Protein AF-A0A2A5CVN2-F1 (afdb_monomer)

pLDDT: mean 80.83, std 16.2, range [27.02, 97.0]

Structure (mmCIF, N/CA/C/O backbone):
data_AF-A0A2A5CVN2-F1
#
_entry.id   AF-A0A2A5CVN2-F1
#
loop_
_atom_site.group_PDB
_atom_site.id
_atom_site.type_symbol
_atom_site.label_atom_id
_atom_site.label_alt_id
_atom_site.label_comp_id
_atom_site.label_asym_id
_atom_site.label_entity_id
_atom_site.label_seq_id
_atom_site.pdbx_PDB_ins_code
_atom_site.Cartn_x
_atom_site.Cartn_y
_atom_site.Cartn_z
_atom_site.occupancy
_atom_site.B_iso_or_equiv
_atom_site.auth_seq_id
_atom_site.auth_comp_id
_atom_site.auth_asym_id
_atom_site.auth_atom_id
_atom_site.pdbx_PDB_model_num
ATOM 1 N N . MET A 1 1 ? -17.073 -11.519 32.762 1.00 32.12 1 MET A N 1
ATOM 2 C CA . MET A 1 1 ? -15.907 -10.988 32.024 1.00 32.12 1 MET A CA 1
ATOM 3 C C . MET A 1 1 ? -16.164 -11.203 30.535 1.00 32.12 1 MET A C 1
ATOM 5 O O . MET A 1 1 ? -15.910 -12.279 30.020 1.00 32.12 1 MET A O 1
ATOM 9 N N . LEU A 1 2 ? -16.815 -10.238 29.877 1.00 27.02 2 LEU A N 1
ATOM 10 C CA . LEU A 1 2 ? -17.166 -10.318 28.454 1.00 27.02 2 LEU A CA 1
ATOM 11 C C .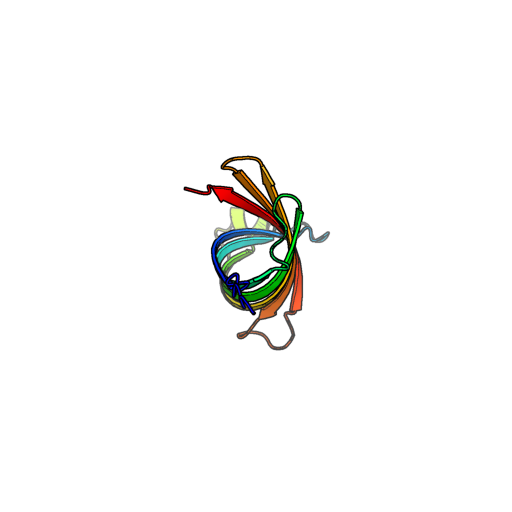 LEU A 1 2 ? -15.942 -9.909 27.626 1.00 27.02 2 LEU A C 1
ATOM 13 O O . LEU A 1 2 ? -15.719 -8.726 27.377 1.00 27.02 2 LEU A O 1
ATOM 17 N N . LEU A 1 3 ? -15.135 -10.891 27.223 1.00 36.75 3 LEU A N 1
ATOM 18 C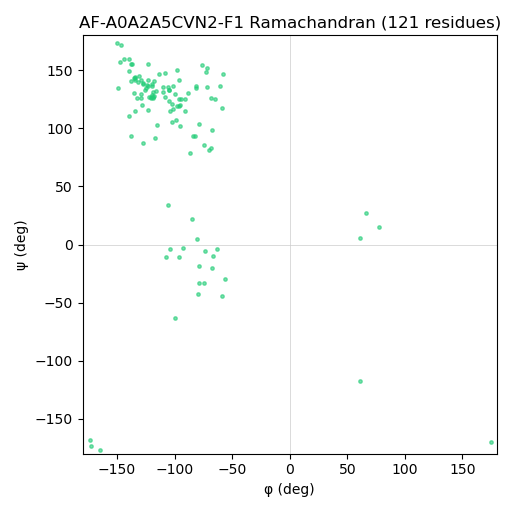 CA . LEU A 1 3 ? -14.139 -10.732 26.163 1.00 36.75 3 LEU A CA 1
ATOM 19 C C . LEU A 1 3 ? -14.888 -10.597 24.833 1.00 36.75 3 LEU A C 1
ATOM 21 O O . LEU A 1 3 ? -15.088 -11.557 24.096 1.00 36.75 3 LEU A O 1
ATOM 25 N N . ASN A 1 4 ? -15.360 -9.386 24.558 1.00 36.25 4 ASN A N 1
ATOM 26 C CA . ASN A 1 4 ? -15.923 -9.020 23.269 1.00 36.25 4 ASN A CA 1
ATOM 27 C C . ASN A 1 4 ? -14.745 -8.876 22.294 1.00 36.25 4 ASN A C 1
ATOM 29 O O . ASN A 1 4 ? -14.168 -7.796 22.153 1.00 36.25 4 ASN A O 1
ATOM 33 N N . ALA A 1 5 ? -14.315 -9.984 21.689 1.00 43.53 5 ALA A N 1
ATOM 34 C CA . ALA A 1 5 ? -13.256 -9.985 20.689 1.00 43.53 5 ALA A CA 1
ATOM 35 C C . ALA A 1 5 ? -13.770 -9.289 19.418 1.00 43.53 5 ALA A C 1
ATOM 37 O O . ALA A 1 5 ? -14.243 -9.931 18.481 1.00 43.53 5 ALA A O 1
ATOM 38 N N . LYS A 1 6 ? -13.716 -7.951 19.381 1.00 58.81 6 LYS A N 1
ATOM 39 C CA . LYS A 1 6 ? -13.841 -7.217 18.120 1.00 58.81 6 LYS A CA 1
ATOM 40 C C . LYS A 1 6 ? -12.713 -7.704 17.219 1.00 58.81 6 LYS A C 1
ATOM 42 O O . LYS A 1 6 ? -11.539 -7.581 17.564 1.00 58.81 6 LYS A O 1
ATOM 47 N N . ARG A 1 7 ? -13.077 -8.320 16.096 1.00 73.44 7 ARG A N 1
ATOM 48 C CA . ARG A 1 7 ? -12.123 -8.846 15.122 1.00 73.44 7 ARG A CA 1
ATOM 49 C C . ARG A 1 7 ? -11.408 -7.648 14.498 1.00 73.44 7 ARG A C 1
ATOM 51 O O . ARG A 1 7 ? -11.956 -6.971 13.641 1.00 73.44 7 ARG A O 1
ATOM 58 N N . ASN A 1 8 ? -10.213 -7.353 14.999 1.00 88.94 8 ASN A N 1
ATOM 59 C CA . ASN A 1 8 ? -9.402 -6.207 14.582 1.00 88.94 8 ASN A CA 1
ATOM 60 C C . ASN A 1 8 ? -8.639 -6.456 13.277 1.00 88.94 8 ASN A C 1
ATOM 62 O O . ASN A 1 8 ? -7.840 -5.618 12.885 1.00 88.94 8 ASN A O 1
ATOM 66 N N . PHE A 1 9 ? -8.863 -7.605 12.641 1.00 92.00 9 PHE A N 1
ATOM 67 C CA . PHE A 1 9 ? -8.236 -8.016 11.396 1.00 92.00 9 PHE A CA 1
ATOM 68 C C . PHE A 1 9 ? -9.227 -7.900 10.241 1.00 92.00 9 PHE A C 1
ATOM 70 O O . PHE A 1 9 ? -10.365 -8.367 10.354 1.00 92.00 9 PHE A O 1
ATOM 77 N N . ALA A 1 10 ? -8.767 -7.348 9.127 1.00 90.81 10 ALA A N 1
ATOM 78 C CA . ALA A 1 10 ? -9.521 -7.238 7.891 1.00 90.81 10 ALA A CA 1
ATOM 79 C C . ALA A 1 10 ? -8.625 -7.520 6.678 1.00 90.81 10 ALA A C 1
ATOM 81 O O . ALA A 1 10 ? -7.399 -7.446 6.753 1.00 90.81 10 ALA A O 1
ATOM 82 N N . VAL A 1 11 ? -9.264 -7.857 5.559 1.00 92.94 11 VAL A N 1
ATOM 83 C CA . VAL A 1 11 ? -8.617 -8.082 4.263 1.00 92.94 11 VAL A CA 1
ATOM 84 C C . VAL A 1 11 ? -9.153 -7.051 3.280 1.00 92.94 11 VAL A C 1
ATOM 86 O O . VAL A 1 11 ? -10.348 -6.749 3.302 1.00 92.94 11 VAL A O 1
ATOM 89 N N . ARG A 1 12 ? -8.285 -6.513 2.425 1.00 92.69 12 ARG A N 1
ATOM 90 C CA . ARG A 1 12 ? -8.643 -5.565 1.369 1.00 92.69 12 ARG A CA 1
ATOM 91 C C . ARG A 1 12 ? -8.143 -6.070 0.022 1.00 92.69 12 ARG A C 1
ATOM 93 O O . ARG A 1 12 ? -6.988 -6.469 -0.093 1.00 92.69 12 ARG A O 1
ATOM 100 N N . LEU A 1 13 ? -9.019 -6.016 -0.976 1.00 94.19 13 LEU A N 1
ATOM 101 C CA . LEU A 1 13 ? -8.688 -6.168 -2.389 1.00 94.19 13 LEU A CA 1
ATOM 102 C C . LEU A 1 13 ? -8.833 -4.791 -3.039 1.00 94.19 13 LEU A C 1
ATOM 104 O O . LEU A 1 13 ? -9.880 -4.160 -2.892 1.00 94.19 13 LEU A O 1
ATOM 108 N N . SER A 1 14 ? -7.797 -4.332 -3.731 1.00 92.81 14 SER A N 1
ATOM 109 C CA . SER A 1 14 ? -7.769 -3.011 -4.354 1.00 92.81 14 SER A CA 1
ATOM 110 C C . SER A 1 14 ? -7.291 -3.107 -5.795 1.00 92.81 14 SER A C 1
ATOM 112 O O . SER A 1 14 ? -6.329 -3.814 -6.086 1.00 92.81 14 SER A O 1
ATOM 114 N N . HIS A 1 15 ? -7.916 -2.331 -6.676 1.00 92.81 15 HIS A N 1
ATOM 115 C CA . HIS A 1 15 ? -7.262 -1.883 -7.900 1.00 92.81 15 HIS A CA 1
ATOM 116 C C . HIS A 1 15 ? -6.390 -0.669 -7.553 1.00 92.81 15 HIS A C 1
ATOM 118 O O . HIS A 1 15 ? -6.802 0.180 -6.754 1.00 92.81 15 HIS A O 1
ATOM 124 N N . VAL A 1 16 ? -5.168 -0.618 -8.069 1.00 90.19 16 VAL A N 1
ATOM 125 C CA . VAL A 1 16 ? -4.147 0.351 -7.670 1.00 90.19 16 VAL A CA 1
ATOM 126 C C . VAL A 1 16 ? -3.575 1.010 -8.912 1.00 90.19 16 VAL A C 1
ATOM 128 O O . VAL A 1 16 ? -3.117 0.331 -9.822 1.00 90.19 16 VAL A O 1
ATOM 131 N N . LEU A 1 17 ? -3.555 2.339 -8.882 1.00 87.81 17 LEU A N 1
ATOM 132 C CA . LEU A 1 17 ? -2.893 3.185 -9.864 1.00 87.81 17 LEU A CA 1
ATOM 133 C C . LEU A 1 17 ? -1.820 3.984 -9.123 1.00 87.81 17 LEU A C 1
ATOM 135 O O . LEU A 1 17 ? -2.102 4.538 -8.052 1.00 87.81 17 LEU A O 1
ATOM 139 N N . PHE A 1 18 ? -0.596 4.009 -9.637 1.00 80.31 18 PHE A N 1
ATOM 140 C CA . PHE A 1 18 ? 0.494 4.796 -9.066 1.00 80.31 18 PHE A CA 1
ATOM 141 C C . PHE A 1 18 ? 1.243 5.542 -10.169 1.00 80.31 18 PHE A C 1
ATOM 143 O O . PHE A 1 18 ? 1.444 5.013 -11.258 1.00 80.31 18 PHE A O 1
ATOM 150 N N . PHE A 1 19 ? 1.640 6.773 -9.866 1.00 77.88 19 PHE A N 1
ATOM 151 C CA . PHE A 1 19 ? 2.381 7.652 -10.762 1.00 77.88 19 PHE A CA 1
ATOM 152 C C . PHE A 1 19 ? 3.703 7.983 -10.078 1.00 77.88 19 PHE A C 1
ATOM 154 O O . PHE A 1 19 ? 3.698 8.409 -8.918 1.00 77.88 19 PHE A O 1
ATOM 161 N N . VAL A 1 20 ? 4.817 7.754 -10.765 1.00 69.50 20 VAL A N 1
ATOM 162 C CA . VAL A 1 20 ? 6.136 8.181 -10.291 1.00 69.50 20 VAL A CA 1
ATOM 163 C C . VAL A 1 20 ? 6.469 9.487 -10.995 1.00 69.50 20 VAL A C 1
ATOM 165 O O . VAL A 1 20 ? 6.532 9.540 -12.218 1.00 69.50 20 VAL A O 1
ATOM 168 N N . ASP A 1 21 ? 6.655 10.541 -10.206 1.00 63.59 21 ASP A N 1
ATOM 169 C CA . ASP A 1 21 ? 7.158 11.822 -10.696 1.00 63.59 21 ASP A CA 1
ATOM 170 C C . ASP A 1 21 ? 8.693 11.725 -10.733 1.00 63.59 21 ASP A C 1
ATOM 172 O O . ASP A 1 21 ? 9.361 11.908 -9.710 1.00 63.59 21 ASP A O 1
ATOM 176 N N . ASP A 1 22 ? 9.251 11.341 -11.885 1.00 60.12 22 ASP A N 1
ATOM 177 C CA . ASP A 1 22 ? 10.698 11.349 -12.120 1.00 60.12 22 ASP A CA 1
ATOM 178 C C . ASP A 1 22 ? 11.082 12.614 -12.918 1.00 60.12 22 ASP A C 1
ATOM 180 O O . ASP A 1 22 ? 10.480 12.893 -13.958 1.00 60.12 22 ASP A O 1
ATOM 184 N N . PRO A 1 23 ? 12.082 13.404 -12.478 1.00 52.75 23 PRO A N 1
ATOM 185 C CA . PRO A 1 23 ? 12.558 14.584 -13.209 1.00 52.75 23 PRO A CA 1
ATOM 186 C C . PRO A 1 23 ? 13.161 14.279 -14.597 1.00 52.75 23 PRO A C 1
ATOM 188 O O . PRO A 1 23 ? 13.522 15.215 -15.310 1.00 52.75 23 PRO A O 1
ATOM 191 N N . SER A 1 24 ? 13.274 13.009 -14.992 1.00 53.62 24 SER A N 1
ATOM 192 C CA . SER A 1 24 ? 13.895 12.551 -16.243 1.00 53.62 24 SER A CA 1
ATOM 193 C C . SER A 1 24 ? 12.975 12.547 -17.482 1.00 53.62 24 SER A C 1
ATOM 195 O O . SER A 1 24 ? 13.266 11.842 -18.440 1.00 53.62 24 SER A O 1
ATOM 197 N N . GLU A 1 25 ? 11.884 13.325 -17.502 1.00 51.38 25 GLU A N 1
ATOM 198 C CA . GLU A 1 25 ? 10.900 13.437 -18.612 1.00 51.38 25 GLU A CA 1
ATOM 199 C C . GLU A 1 25 ? 10.135 12.149 -18.997 1.00 51.38 25 GLU A C 1
ATOM 201 O O . GLU A 1 25 ? 9.340 12.158 -19.941 1.00 51.38 25 GLU A O 1
ATOM 206 N N . VAL A 1 26 ? 10.311 11.051 -18.260 1.00 55.94 26 VAL A N 1
ATOM 207 C CA . VAL A 1 26 ? 9.604 9.786 -18.497 1.00 55.94 26 VAL A CA 1
ATOM 208 C C . VAL A 1 26 ? 8.458 9.653 -17.498 1.00 55.94 26 VAL A C 1
ATOM 210 O O . VAL A 1 26 ? 8.677 9.575 -1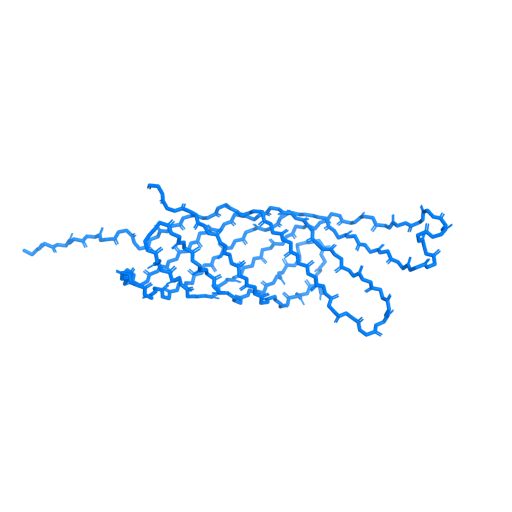6.293 1.00 55.94 26 VAL A O 1
ATOM 213 N N . ASN A 1 27 ? 7.222 9.615 -18.001 1.00 57.16 27 ASN A N 1
ATOM 214 C CA . ASN A 1 27 ? 6.051 9.338 -17.175 1.00 57.16 27 ASN A CA 1
ATOM 215 C C . ASN A 1 27 ? 5.971 7.830 -16.922 1.00 57.16 27 ASN A C 1
ATOM 217 O O . ASN A 1 27 ? 5.560 7.077 -17.805 1.00 57.16 27 ASN A O 1
ATOM 221 N N . GLU A 1 28 ? 6.339 7.389 -15.723 1.00 67.88 28 GLU A N 1
ATOM 222 C CA . GLU A 1 28 ? 6.152 5.997 -15.320 1.00 67.88 28 GLU A CA 1
ATOM 223 C C . GLU A 1 28 ? 4.792 5.826 -14.634 1.00 67.88 28 GLU A C 1
ATOM 225 O O . GLU A 1 28 ? 4.519 6.378 -13.558 1.00 67.88 28 GLU A O 1
ATOM 230 N N . PHE A 1 29 ? 3.924 5.046 -15.276 1.00 75.31 29 PHE A N 1
ATOM 231 C CA . PHE A 1 29 ? 2.602 4.702 -14.766 1.00 75.31 29 PHE A CA 1
ATOM 232 C C . PHE A 1 29 ? 2.549 3.230 -14.369 1.00 75.31 29 PHE A C 1
ATOM 234 O O . PHE A 1 29 ? 3.013 2.354 -15.098 1.00 75.31 29 PHE A O 1
ATOM 241 N N . PHE A 1 30 ? 1.955 2.961 -13.211 1.00 80.94 30 PHE A N 1
ATOM 242 C CA . PHE A 1 30 ? 1.802 1.621 -12.666 1.00 80.94 30 PHE A CA 1
ATOM 243 C C . PHE A 1 30 ? 0.324 1.323 -12.471 1.00 80.94 30 PHE A C 1
ATOM 245 O O . PHE A 1 30 ? -0.373 2.047 -11.752 1.00 80.94 30 PHE A O 1
ATOM 252 N N . GLU A 1 31 ? -0.124 0.208 -13.032 1.00 87.88 31 GLU A N 1
ATOM 253 C CA . GLU A 1 31 ? -1.483 -0.298 -12.872 1.00 87.88 31 GLU A CA 1
ATOM 254 C C . GLU A 1 31 ? -1.442 -1.746 -12.403 1.00 87.88 31 GLU A C 1
ATOM 256 O O . GLU A 1 31 ? -0.615 -2.543 -12.848 1.00 87.88 31 GLU A O 1
ATOM 261 N N . GLY A 1 32 ? -2.326 -2.102 -11.476 1.00 91.25 32 GLY A N 1
ATOM 262 C CA . GLY A 1 32 ? -2.426 -3.480 -11.032 1.00 91.25 32 GLY A CA 1
ATOM 263 C C . GLY A 1 32 ? -3.387 -3.692 -9.881 1.00 91.25 32 GLY A C 1
ATOM 264 O O . GLY A 1 32 ? -4.132 -2.807 -9.459 1.00 91.25 32 GLY A O 1
ATOM 265 N N . PHE A 1 33 ? -3.336 -4.894 -9.328 1.00 94.19 33 PHE A N 1
ATOM 266 C CA . PHE A 1 33 ? -4.172 -5.309 -8.214 1.00 94.19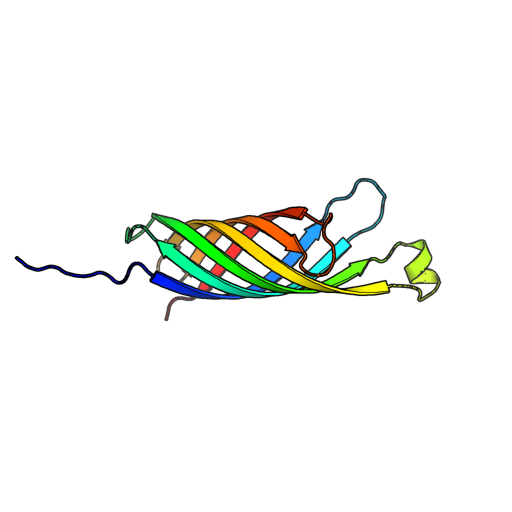 33 PHE A CA 1
ATOM 267 C C . PHE A 1 33 ? -3.329 -5.559 -6.974 1.00 94.19 33 PHE A C 1
ATOM 269 O O . PHE A 1 33 ? -2.192 -6.030 -7.044 1.00 94.19 33 PHE A O 1
ATOM 276 N N . SER A 1 34 ? -3.903 -5.274 -5.810 1.00 94.06 34 SER A N 1
ATOM 277 C CA . SER A 1 34 ? -3.301 -5.637 -4.538 1.00 94.06 34 SER A CA 1
ATOM 278 C C . SER A 1 34 ? -4.278 -6.337 -3.610 1.00 94.06 34 SER A C 1
ATOM 280 O O . SER A 1 34 ? -5.469 -6.020 -3.564 1.00 94.06 34 SER A O 1
ATOM 282 N N . ILE A 1 35 ? -3.744 -7.281 -2.841 1.00 96.06 35 ILE A N 1
ATOM 283 C CA . ILE A 1 35 ? -4.428 -7.919 -1.722 1.00 96.06 35 ILE A CA 1
ATOM 284 C C . ILE A 1 35 ? -3.628 -7.656 -0.451 1.00 96.06 35 ILE A C 1
ATOM 286 O O . ILE A 1 35 ? -2.418 -7.883 -0.415 1.00 96.06 35 ILE A O 1
ATOM 290 N N . SER A 1 36 ? -4.282 -7.163 0.598 1.00 95.50 36 SER A N 1
ATOM 291 C CA . SER A 1 36 ? -3.633 -6.891 1.880 1.00 95.50 36 SER A CA 1
ATOM 292 C C . SER A 1 36 ? -4.445 -7.400 3.060 1.00 95.50 36 SER A C 1
ATOM 294 O O . SER A 1 36 ? -5.674 -7.363 3.063 1.00 95.50 36 SER A O 1
ATOM 296 N N . GLY A 1 37 ? -3.740 -7.880 4.081 1.00 96.00 37 GLY A N 1
ATOM 297 C CA . GLY A 1 37 ? -4.286 -8.136 5.408 1.00 96.00 37 GLY A CA 1
ATOM 298 C C . GLY A 1 37 ? -3.814 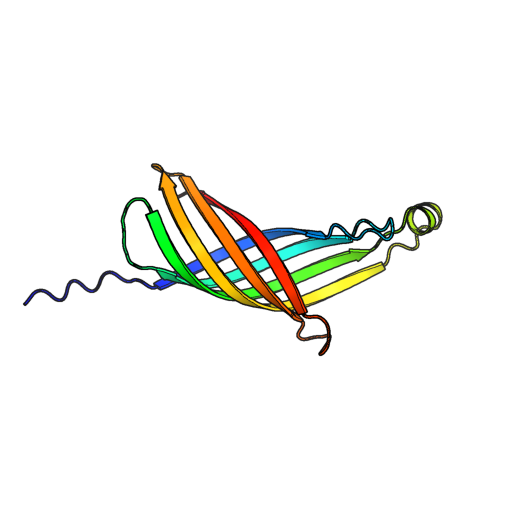-7.046 6.361 1.00 96.00 37 GLY A C 1
ATOM 299 O O . GLY A 1 37 ? -2.626 -6.721 6.385 1.00 96.00 37 GLY A O 1
ATOM 300 N N . TYR A 1 38 ? -4.723 -6.476 7.148 1.00 94.81 38 TYR A N 1
ATOM 301 C CA . TYR A 1 38 ? -4.391 -5.389 8.064 1.00 94.81 38 TYR A CA 1
ATOM 302 C C . TYR A 1 38 ? -5.090 -5.511 9.415 1.00 94.81 38 TYR A C 1
ATOM 304 O O . TYR A 1 38 ? -6.206 -6.022 9.530 1.00 94.81 38 TYR A O 1
ATOM 312 N N . TYR A 1 39 ? -4.409 -5.010 10.442 1.00 95.12 39 TYR A N 1
ATOM 313 C CA . TYR A 1 39 ? -4.919 -4.863 11.795 1.00 95.12 39 TYR A CA 1
ATOM 314 C C . TYR A 1 39 ? -5.243 -3.404 12.088 1.00 95.12 39 TYR A C 1
ATOM 316 O O . TYR A 1 39 ? -4.420 -2.529 11.836 1.00 95.12 39 TYR A O 1
ATOM 324 N N . HIS A 1 40 ? -6.415 -3.144 12.663 1.00 92.44 40 HIS A N 1
ATOM 325 C CA . HIS A 1 40 ? -6.881 -1.805 13.013 1.00 92.44 40 HIS A CA 1
ATOM 326 C C . HIS A 1 40 ? -7.222 -1.682 14.507 1.00 92.44 40 HIS A C 1
ATOM 328 O O . HIS A 1 40 ? -7.609 -2.658 15.152 1.00 92.44 40 HIS A O 1
ATOM 334 N N . LEU A 1 41 ? -7.175 -0.471 15.063 1.00 88.56 41 LEU A N 1
ATOM 335 C CA . LEU A 1 41 ? -7.424 -0.213 16.495 1.00 88.56 41 LEU A CA 1
ATOM 336 C C . LEU A 1 41 ? -8.904 -0.313 16.929 1.00 88.56 41 LEU A C 1
ATOM 338 O O . LEU A 1 41 ? -9.214 -0.225 18.116 1.00 88.56 41 LEU A O 1
ATOM 342 N N . GLY A 1 42 ? -9.838 -0.501 15.992 1.00 84.06 42 GLY A N 1
ATOM 343 C CA . GLY A 1 42 ? -11.262 -0.746 16.283 1.00 84.06 42 GLY A CA 1
ATOM 344 C C . GLY A 1 42 ? -12.050 0.510 16.677 1.00 84.06 42 GLY A C 1
ATOM 345 O O . GLY A 1 42 ? -13.165 0.417 17.208 1.00 84.06 42 GLY A O 1
ATOM 346 N N . GLN A 1 43 ? -11.474 1.683 16.415 1.00 85.94 43 GLN A N 1
ATOM 347 C CA . GLN A 1 43 ? -12.116 2.984 16.567 1.00 85.94 43 GLN A CA 1
ATOM 348 C C . GLN A 1 43 ? -13.158 3.207 15.452 1.00 85.94 43 GLN A C 1
ATOM 350 O O . GLN A 1 43 ? -13.029 2.680 14.348 1.00 85.94 43 GLN A O 1
ATOM 355 N N . LYS A 1 44 ? -14.237 3.951 15.740 1.00 84.38 44 LYS A N 1
ATOM 356 C CA . LYS A 1 44 ? -15.391 4.062 14.824 1.00 84.38 44 LYS A CA 1
ATOM 357 C C . LYS A 1 44 ? -15.175 5.041 13.666 1.00 84.38 44 LYS A C 1
ATOM 359 O O . LYS A 1 44 ? -15.573 4.728 12.553 1.00 84.38 44 LYS A O 1
ATOM 364 N N . ILE A 1 45 ? -14.592 6.211 13.931 1.00 86.50 45 ILE A N 1
ATOM 365 C CA . ILE A 1 45 ? -14.507 7.314 12.957 1.00 86.50 45 ILE A CA 1
ATOM 366 C C . ILE A 1 45 ? -13.130 7.330 12.299 1.00 86.50 45 ILE A C 1
ATOM 368 O O . ILE A 1 45 ? -13.021 7.095 11.103 1.00 86.50 45 ILE A O 1
ATOM 372 N N . ILE A 1 46 ? -12.093 7.551 13.101 1.00 92.00 46 ILE A N 1
ATOM 373 C CA . ILE A 1 46 ? -10.687 7.519 12.702 1.00 92.00 46 ILE A CA 1
ATOM 374 C C . ILE A 1 46 ? -10.126 6.220 13.256 1.00 92.00 46 ILE A C 1
ATOM 376 O O . ILE A 1 46 ? -10.275 5.986 14.449 1.00 92.00 46 ILE A O 1
ATOM 380 N N . ASN A 1 47 ? -9.551 5.362 12.423 1.00 91.75 47 ASN A N 1
ATOM 381 C CA . ASN A 1 47 ? -9.089 4.040 12.832 1.00 91.75 47 ASN A CA 1
ATOM 382 C C . ASN A 1 47 ? -7.722 3.743 12.199 1.00 91.75 47 ASN A C 1
ATOM 384 O O . ASN A 1 47 ? -7.662 3.282 11.055 1.00 91.75 47 ASN A O 1
ATOM 388 N N . PRO A 1 48 ? -6.623 4.043 12.909 1.00 94.25 48 PRO A N 1
ATOM 389 C CA . PRO A 1 48 ? -5.280 3.698 12.466 1.00 94.25 48 PRO A CA 1
ATOM 390 C C . PRO A 1 48 ? -5.128 2.195 12.250 1.00 94.25 48 PRO A C 1
ATOM 392 O O . PRO A 1 48 ? -5.729 1.388 12.974 1.00 94.25 48 PRO A O 1
ATOM 395 N N . TYR A 1 49 ? -4.312 1.828 11.267 1.00 94.94 49 TYR A N 1
ATOM 396 C CA . TYR A 1 49 ? -4.066 0.439 10.929 1.00 94.94 49 TYR A CA 1
ATOM 397 C C . TYR A 1 49 ? -2.648 0.197 10.410 1.00 94.94 49 TYR A C 1
ATOM 399 O O . TYR A 1 49 ? -1.979 1.097 9.899 1.00 94.94 49 TYR A O 1
ATOM 407 N N . VAL A 1 50 ? -2.212 -1.053 10.537 1.00 96.81 50 VAL A N 1
ATOM 408 C CA . VAL A 1 50 ? -0.957 -1.563 9.974 1.00 96.81 50 VAL A CA 1
ATOM 409 C C . VAL A 1 50 ? -1.277 -2.837 9.208 1.00 96.81 50 VAL A C 1
ATOM 411 O O . VAL A 1 50 ? -2.108 -3.633 9.652 1.00 96.81 50 VAL A O 1
ATOM 414 N N . GLY A 1 51 ? -0.637 -3.047 8.069 1.00 96.06 51 GLY A N 1
ATOM 415 C CA . GLY A 1 51 ? -0.904 -4.201 7.229 1.00 96.06 51 GLY A CA 1
ATOM 416 C C . GLY A 1 51 ? 0.298 -4.662 6.433 1.00 96.06 51 GLY A C 1
ATOM 417 O O . GLY A 1 51 ? 1.355 -4.034 6.418 1.00 96.06 51 GLY A O 1
ATOM 418 N N . VAL A 1 52 ? 0.100 -5.789 5.769 1.00 97.00 52 VAL A N 1
ATOM 419 C CA . VAL A 1 52 ? 1.015 -6.339 4.777 1.00 97.00 52 VAL A CA 1
ATOM 420 C C . VAL A 1 52 ? 0.196 -6.789 3.579 1.00 97.00 52 VAL A C 1
ATOM 422 O O . VAL A 1 52 ? -0.929 -7.277 3.731 1.00 97.00 52 VAL A O 1
ATOM 425 N N . GLY A 1 53 ? 0.734 -6.603 2.385 1.00 95.31 53 GLY A N 1
ATOM 426 C CA . GLY A 1 53 ? 0.067 -6.988 1.158 1.00 95.31 53 GLY A CA 1
ATOM 427 C C . GLY A 1 53 ? 1.016 -7.457 0.076 1.00 95.31 53 GLY A C 1
ATOM 428 O O . GLY A 1 53 ? 2.239 -7.370 0.191 1.00 95.31 53 GLY A O 1
ATOM 429 N N . VAL A 1 54 ? 0.392 -7.963 -0.978 1.00 95.00 54 VAL A N 1
ATOM 430 C CA . VAL A 1 54 ? 1.017 -8.347 -2.236 1.00 95.00 54 VAL A CA 1
ATOM 431 C C . VAL A 1 54 ? 0.377 -7.504 -3.329 1.00 95.00 54 VAL A C 1
ATOM 433 O O . VAL A 1 54 ? -0.840 -7.312 -3.337 1.00 95.00 54 VAL A O 1
ATOM 436 N N . PHE A 1 55 ? 1.195 -6.984 -4.228 1.00 92.81 55 PHE A N 1
ATOM 437 C CA . PHE A 1 55 ? 0.795 -6.243 -5.413 1.00 92.81 55 PHE A CA 1
ATOM 438 C C . PHE A 1 55 ? 1.304 -6.969 -6.652 1.00 92.81 55 PHE A C 1
ATOM 440 O O . PHE A 1 55 ? 2.445 -7.428 -6.668 1.00 92.81 55 PHE A O 1
ATOM 447 N N . SER A 1 56 ? 0.467 -7.039 -7.678 1.00 92.31 56 SER A N 1
ATOM 448 C CA . SER A 1 56 ? 0.817 -7.551 -8.995 1.00 92.31 56 SER A CA 1
ATOM 449 C C . SER A 1 56 ? 0.260 -6.609 -10.052 1.00 92.31 56 SER A C 1
ATOM 451 O O . SER A 1 56 ? -0.912 -6.232 -9.981 1.00 92.31 56 SER A O 1
ATOM 453 N N . GLY A 1 57 ? 1.095 -6.216 -11.005 1.00 89.00 57 GLY A N 1
ATOM 454 C CA . GLY A 1 57 ? 0.724 -5.234 -12.013 1.00 89.00 57 GLY A CA 1
ATOM 455 C C . GLY A 1 57 ? 1.778 -5.065 -13.090 1.00 89.00 57 GLY A C 1
ATOM 456 O O . GLY A 1 57 ? 2.729 -5.844 -13.173 1.00 89.00 57 GLY A O 1
ATOM 457 N N . GLU A 1 58 ? 1.608 -4.030 -13.895 1.00 83.12 58 GLU A N 1
ATOM 458 C CA . GLU A 1 58 ? 2.489 -3.689 -15.004 1.00 83.12 58 GLU A CA 1
ATOM 459 C C . GLU A 1 58 ? 3.017 -2.262 -14.833 1.00 83.12 58 GLU A C 1
ATOM 461 O O . GLU A 1 58 ? 2.295 -1.369 -14.378 1.00 83.12 58 GLU A O 1
ATOM 466 N N . ILE A 1 59 ? 4.291 -2.064 -15.176 1.00 76.75 59 ILE A N 1
ATOM 467 C CA . ILE A 1 59 ? 4.892 -0.742 -15.361 1.00 76.75 59 ILE A CA 1
ATOM 468 C C . ILE A 1 59 ? 4.804 -0.404 -16.837 1.00 76.75 59 ILE A C 1
ATOM 470 O O . ILE A 1 59 ? 5.327 -1.151 -17.669 1.00 76.75 59 ILE A O 1
ATOM 474 N N . TYR A 1 60 ? 4.211 0.743 -17.127 1.00 72.56 60 TYR A N 1
ATOM 475 C CA . TYR A 1 60 ? 4.266 1.385 -18.426 1.00 72.56 60 TYR A CA 1
ATOM 476 C C . TYR A 1 60 ? 5.402 2.402 -18.385 1.00 72.56 60 TYR A C 1
ATOM 478 O O . TYR A 1 60 ? 5.267 3.470 -17.783 1.00 72.56 60 TYR A O 1
ATOM 486 N N . ASN A 1 61 ? 6.537 2.043 -18.984 1.00 68.75 61 ASN A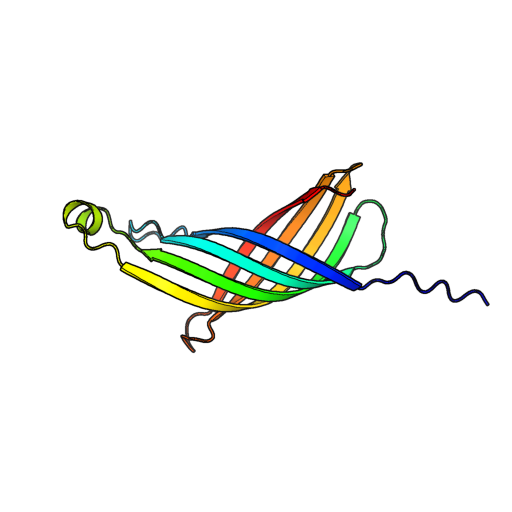 N 1
ATOM 487 C CA . ASN A 1 61 ? 7.641 2.967 -19.195 1.00 68.75 61 ASN A CA 1
ATOM 488 C C . ASN A 1 61 ? 7.597 3.404 -20.662 1.00 68.75 61 ASN A C 1
ATOM 490 O O . ASN A 1 61 ? 7.891 2.614 -21.562 1.00 68.75 61 ASN A O 1
ATOM 494 N N . CYS A 1 62 ? 7.149 4.635 -20.906 1.00 65.81 62 CYS A N 1
ATOM 495 C CA . CYS A 1 62 ? 7.151 5.186 -22.252 1.00 65.81 62 CYS A CA 1
ATOM 496 C C . CYS A 1 62 ? 7.695 6.616 -22.250 1.00 65.81 62 CYS A C 1
ATOM 498 O O . CYS A 1 62 ? 7.107 7.534 -21.673 1.00 65.81 62 CYS A O 1
ATOM 500 N N . SER A 1 63 ? 8.842 6.801 -22.904 1.00 64.94 63 SER A N 1
ATOM 501 C CA . SER A 1 63 ? 9.350 8.123 -23.262 1.00 64.94 63 SER A CA 1
ATOM 502 C C . SER A 1 63 ? 8.574 8.675 -24.463 1.00 64.94 63 SER A C 1
ATOM 504 O O . SER A 1 63 ? 8.096 7.919 -25.312 1.00 64.94 63 SER A O 1
ATOM 506 N N . ARG A 1 64 ? 8.508 10.007 -24.602 1.00 60.25 64 ARG A N 1
ATOM 507 C CA . ARG A 1 64 ? 7.934 10.668 -25.793 1.00 60.25 64 ARG A CA 1
ATOM 508 C C . ARG A 1 64 ? 8.608 10.236 -27.101 1.00 60.25 64 ARG A C 1
ATOM 510 O O . ARG A 1 64 ? 7.980 10.258 -28.160 1.00 60.25 64 ARG A O 1
ATOM 517 N N . GLU A 1 65 ? 9.887 9.868 -27.057 1.00 61.44 65 GLU A N 1
ATOM 518 C CA . GLU A 1 65 ? 10.595 9.347 -28.233 1.00 61.44 65 GLU A CA 1
ATOM 519 C C . GLU A 1 65 ? 10.189 7.907 -28.575 1.00 61.44 65 GLU A C 1
ATOM 521 O O . GLU A 1 65 ? 10.113 7.558 -29.756 1.00 61.44 65 GLU A O 1
ATOM 526 N N . ASP A 1 66 ? 9.875 7.096 -27.564 1.00 64.69 66 ASP A N 1
ATOM 527 C CA . ASP A 1 66 ? 9.499 5.690 -27.722 1.00 64.69 66 ASP A CA 1
ATOM 528 C C . ASP A 1 66 ? 8.048 5.535 -28.177 1.00 64.69 66 ASP A C 1
ATOM 530 O O . ASP A 1 66 ? 7.758 4.662 -28.996 1.00 64.69 66 ASP A O 1
ATOM 534 N N . GLU A 1 67 ? 7.155 6.436 -27.756 1.00 61.56 67 GLU A N 1
ATOM 535 C CA . GLU A 1 67 ? 5.768 6.497 -28.236 1.00 61.56 67 GLU A CA 1
ATOM 536 C C . GLU A 1 67 ? 5.719 6.710 -29.760 1.00 61.56 67 GLU A C 1
ATOM 538 O O . GLU A 1 67 ? 5.029 5.987 -30.479 1.00 61.56 67 GLU A O 1
ATOM 543 N N . ASN A 1 68 ? 6.545 7.626 -30.281 1.00 60.69 68 ASN A N 1
ATOM 544 C CA . ASN A 1 68 ? 6.658 7.887 -31.721 1.00 60.69 68 ASN A CA 1
ATOM 545 C C . ASN A 1 68 ? 7.270 6.715 -32.510 1.00 60.69 68 ASN A C 1
ATOM 547 O O . ASN A 1 68 ? 7.108 6.641 -33.730 1.00 60.69 68 ASN A O 1
ATOM 551 N N . ARG A 1 69 ? 7.989 5.813 -31.833 1.00 67.12 69 ARG A N 1
ATOM 552 C CA . ARG A 1 69 ? 8.636 4.634 -32.431 1.00 67.12 69 ARG A CA 1
ATOM 553 C C . ARG A 1 69 ? 7.888 3.326 -32.155 1.00 67.12 69 ARG A C 1
ATOM 555 O O . ARG A 1 69 ? 8.288 2.297 -32.693 1.00 67.12 69 ARG A O 1
ATOM 562 N N . GLY A 1 70 ? 6.816 3.355 -31.359 1.00 61.69 70 GLY A N 1
ATOM 563 C CA . GLY A 1 70 ? 6.076 2.165 -30.932 1.00 61.69 70 GLY A CA 1
ATOM 564 C C . GLY A 1 70 ? 6.876 1.232 -30.014 1.00 61.69 70 GLY A C 1
ATOM 565 O O . GLY A 1 70 ? 6.626 0.030 -30.015 1.00 61.69 70 GLY A O 1
ATOM 566 N N . LEU A 1 71 ? 7.850 1.765 -29.271 1.00 64.69 71 LEU A N 1
ATOM 567 C CA . LEU A 1 71 ? 8.787 1.017 -28.420 1.00 64.69 71 LEU A CA 1
ATOM 568 C C . LEU A 1 71 ? 8.464 1.163 -26.921 1.00 64.69 71 LEU A C 1
ATOM 570 O O . LEU A 1 71 ? 9.377 1.202 -26.103 1.00 64.69 71 LEU A O 1
ATOM 574 N N . CYS A 1 72 ? 7.187 1.279 -26.538 1.00 69.38 72 CYS A N 1
ATOM 575 C CA . CYS A 1 72 ? 6.843 1.269 -25.114 1.00 69.38 72 CYS A CA 1
ATOM 576 C C . CYS A 1 72 ? 7.099 -0.137 -24.535 1.00 69.38 72 CYS A C 1
ATOM 578 O O . CYS A 1 72 ? 6.565 -1.128 -25.041 1.00 69.38 72 CYS A O 1
ATOM 580 N N . ASP A 1 73 ? 7.883 -0.212 -23.460 1.00 69.94 73 ASP A N 1
ATOM 581 C CA . ASP A 1 73 ? 8.184 -1.462 -22.762 1.00 69.94 73 ASP A CA 1
ATOM 582 C C . ASP A 1 73 ? 7.227 -1.643 -21.576 1.00 69.94 73 ASP A C 1
ATOM 584 O O . ASP A 1 73 ? 7.226 -0.852 -20.627 1.00 69.94 73 ASP A O 1
ATOM 588 N N . ASN A 1 74 ? 6.457 -2.734 -21.595 1.00 71.00 74 ASN A N 1
ATOM 589 C CA . ASN A 1 74 ? 5.636 -3.149 -20.460 1.00 71.00 74 ASN A CA 1
ATOM 590 C C . ASN A 1 74 ? 6.395 -4.187 -19.636 1.00 71.00 74 ASN A C 1
ATOM 592 O O . ASN A 1 74 ? 6.813 -5.228 -20.155 1.00 71.00 74 ASN A O 1
ATOM 596 N N . LYS A 1 75 ? 6.554 -3.936 -18.334 1.00 77.94 75 LYS A N 1
ATOM 597 C CA . LYS A 1 75 ? 7.207 -4.884 -17.418 1.00 77.94 75 LYS A CA 1
ATOM 598 C C . LYS A 1 75 ? 6.253 -5.323 -16.325 1.00 77.94 75 LYS A C 1
ATOM 600 O O . LYS A 1 75 ? 5.706 -4.498 -15.603 1.00 77.94 75 LYS A O 1
ATOM 605 N N . PHE A 1 76 ? 6.097 -6.635 -16.177 1.00 84.19 76 PHE A N 1
ATOM 606 C CA . PHE A 1 76 ? 5.336 -7.213 -15.078 1.00 84.19 76 PHE A CA 1
ATOM 607 C C . PHE A 1 76 ? 6.091 -7.071 -13.753 1.00 84.19 76 PHE A C 1
ATOM 609 O O . PHE A 1 76 ? 7.282 -7.383 -13.661 1.00 84.19 76 PHE A O 1
ATOM 616 N N . VAL A 1 77 ? 5.373 -6.665 -12.710 1.00 85.31 77 VAL A N 1
ATOM 617 C CA . VAL A 1 77 ? 5.889 -6.481 -11.354 1.00 85.31 77 VAL A CA 1
ATOM 618 C C . VAL A 1 77 ? 5.079 -7.307 -10.379 1.00 85.31 77 VAL A C 1
ATOM 620 O O . VAL A 1 77 ? 3.847 -7.321 -10.402 1.00 85.31 77 VAL A O 1
ATOM 623 N N . LEU A 1 78 ? 5.799 -7.942 -9.461 1.00 90.38 78 LEU A N 1
ATOM 624 C CA . LEU A 1 78 ? 5.238 -8.594 -8.294 1.00 90.38 78 LEU A CA 1
ATOM 625 C C . LEU A 1 78 ? 5.986 -8.081 -7.069 1.00 90.38 78 LEU A C 1
ATOM 627 O O . LEU A 1 78 ? 7.200 -8.244 -6.964 1.00 90.38 78 LEU A O 1
ATOM 631 N N . ALA A 1 79 ? 5.268 -7.469 -6.136 1.00 91.06 79 ALA A N 1
ATOM 632 C CA . ALA A 1 79 ? 5.874 -6.850 -4.969 1.00 91.06 79 ALA A CA 1
ATOM 633 C C . ALA A 1 79 ? 5.126 -7.214 -3.691 1.00 91.06 79 ALA A C 1
ATOM 635 O O . ALA A 1 79 ? 3.897 -7.272 -3.660 1.00 91.06 79 ALA A O 1
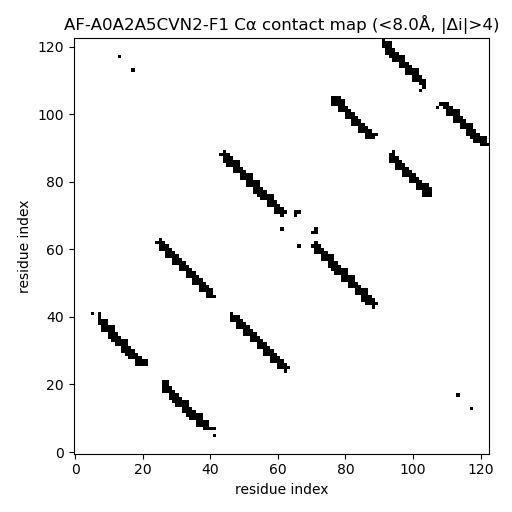ATOM 636 N N . ILE A 1 80 ? 5.875 -7.394 -2.610 1.00 94.12 80 ILE A N 1
ATOM 637 C CA . ILE A 1 80 ? 5.316 -7.430 -1.257 1.00 94.12 80 ILE A CA 1
ATOM 638 C C . ILE A 1 80 ? 5.492 -6.059 -0.616 1.00 94.12 80 ILE A C 1
ATOM 640 O O . ILE A 1 80 ? 6.441 -5.337 -0.930 1.00 94.12 80 ILE A O 1
ATOM 644 N N . TYR A 1 81 ? 4.590 -5.677 0.279 1.00 93.62 81 TYR A N 1
ATOM 645 C CA . TYR A 1 81 ? 4.700 -4.389 0.953 1.00 93.62 81 TYR A CA 1
ATOM 646 C C . TYR A 1 81 ? 4.111 -4.417 2.365 1.00 93.62 81 TYR A C 1
ATOM 648 O O . TYR A 1 81 ? 2.998 -4.909 2.553 1.00 93.62 81 TYR A O 1
ATOM 656 N N . PRO A 1 82 ? 4.800 -3.865 3.378 1.00 96.19 82 PRO A N 1
ATOM 657 C CA . PRO A 1 82 ? 4.141 -3.353 4.563 1.00 96.19 82 PRO A CA 1
ATOM 658 C C . PRO A 1 82 ? 3.395 -2.056 4.233 1.00 96.19 82 PRO A C 1
ATOM 660 O O . PRO A 1 82 ? 3.790 -1.282 3.355 1.00 96.19 82 PRO A O 1
ATOM 663 N N . GLU A 1 83 ? 2.336 -1.802 4.988 1.00 95.69 83 GLU A N 1
ATOM 664 C CA . GLU A 1 83 ? 1.516 -0.605 4.881 1.00 95.69 83 GLU A CA 1
ATOM 665 C C . GLU A 1 83 ? 1.161 -0.073 6.268 1.00 95.69 83 GLU A C 1
ATOM 667 O O . GLU A 1 83 ? 0.849 -0.831 7.190 1.00 95.69 83 GLU A O 1
ATOM 672 N N . PHE A 1 84 ? 1.176 1.247 6.404 1.00 97.00 84 PHE A N 1
ATOM 673 C CA . PHE A 1 84 ? 0.635 1.954 7.553 1.00 97.00 84 PHE A CA 1
ATOM 674 C C . PHE A 1 84 ? -0.326 3.029 7.060 1.00 97.00 84 PHE A C 1
ATOM 676 O O . PHE A 1 84 ? -0.044 3.730 6.087 1.00 97.00 84 PHE A O 1
ATOM 683 N N . GLY A 1 85 ? -1.457 3.188 7.736 1.00 95.50 85 GLY A N 1
ATOM 684 C CA . GLY A 1 85 ? -2.435 4.182 7.331 1.00 95.50 85 GLY A CA 1
ATOM 685 C C . GLY A 1 85 ? -3.479 4.477 8.387 1.00 95.50 85 GLY A C 1
ATOM 686 O O . GLY A 1 85 ? -3.462 3.959 9.507 1.00 95.50 85 GLY A O 1
ATOM 687 N N . VAL A 1 86 ? -4.418 5.334 8.006 1.00 95.62 86 VAL A N 1
ATOM 688 C CA . VAL A 1 86 ? -5.544 5.727 8.851 1.00 95.62 86 VAL A CA 1
ATOM 689 C C . VAL A 1 86 ? -6.823 5.547 8.059 1.00 95.62 86 VAL A C 1
ATOM 691 O O . VAL A 1 86 ? -6.939 6.071 6.962 1.00 95.62 86 VAL A O 1
ATOM 694 N N . ALA A 1 87 ? -7.784 4.803 8.598 1.00 93.00 87 ALA A N 1
ATOM 695 C CA . ALA A 1 87 ? -9.102 4.665 7.995 1.00 93.00 87 ALA A CA 1
ATOM 696 C C . ALA A 1 87 ? -10.051 5.737 8.542 1.00 93.00 87 ALA A C 1
ATOM 698 O O . ALA A 1 87 ? -10.256 5.820 9.754 1.00 93.00 87 ALA A O 1
ATOM 699 N N . PHE A 1 88 ? -10.666 6.511 7.657 1.00 93.81 88 PHE A N 1
ATOM 700 C CA . PHE A 1 88 ? -11.759 7.426 7.966 1.00 93.81 88 PHE A CA 1
ATOM 701 C C . PHE A 1 88 ? -13.070 6.806 7.491 1.00 93.81 88 PHE A C 1
ATOM 703 O O . PHE A 1 88 ? -13.267 6.603 6.294 1.00 93.81 88 PHE A O 1
ATOM 710 N N . ASN A 1 89 ? -13.966 6.495 8.427 1.00 89.56 89 ASN A N 1
ATOM 711 C CA . ASN A 1 89 ? -15.289 5.950 8.124 1.00 89.56 89 ASN A CA 1
ATOM 712 C C . ASN A 1 89 ? -16.327 7.077 8.178 1.00 89.56 89 ASN A C 1
ATOM 714 O O . ASN A 1 89 ? -16.683 7.540 9.266 1.00 89.56 89 ASN A O 1
ATOM 718 N N . ILE A 1 90 ? -16.820 7.507 7.016 1.00 89.06 90 ILE A N 1
ATOM 719 C CA . ILE A 1 90 ? -17.811 8.581 6.880 1.00 89.06 90 ILE A CA 1
ATOM 720 C C . ILE A 1 90 ? -19.075 7.980 6.259 1.00 89.06 90 ILE A C 1
ATOM 722 O O . ILE A 1 90 ? -19.215 7.875 5.042 1.00 89.06 90 ILE A O 1
ATOM 726 N N . GLY A 1 91 ? -19.998 7.536 7.117 1.00 86.50 91 GLY A N 1
ATOM 727 C CA . GLY A 1 91 ? -21.197 6.817 6.682 1.00 86.50 91 GLY A CA 1
ATOM 728 C C . GLY A 1 91 ? -20.836 5.513 5.964 1.00 86.50 91 GLY A C 1
ATOM 729 O O . GLY A 1 91 ? -20.210 4.634 6.560 1.00 86.50 91 GLY A O 1
ATOM 730 N N . ASN A 1 92 ? -21.213 5.417 4.688 1.00 88.94 92 ASN A N 1
ATOM 731 C CA . ASN A 1 92 ? -20.944 4.256 3.831 1.00 88.94 92 ASN A CA 1
ATOM 732 C C . ASN A 1 92 ? -19.645 4.395 3.024 1.00 88.94 92 ASN A C 1
ATOM 734 O O . ASN A 1 92 ? -19.279 3.473 2.304 1.00 88.94 92 ASN A O 1
ATOM 738 N N . VAL A 1 93 ? -18.948 5.528 3.119 1.00 90.81 93 VAL A N 1
ATOM 739 C CA . VAL A 1 93 ? -17.681 5.760 2.418 1.00 90.81 93 VAL A CA 1
ATOM 740 C C . VAL A 1 93 ? -16.527 5.572 3.391 1.00 90.81 93 VAL A C 1
ATOM 742 O O . VAL A 1 93 ? -16.565 6.037 4.535 1.00 90.81 93 VAL A O 1
ATOM 745 N N . GLN A 1 94 ? -15.487 4.892 2.928 1.00 91.94 94 GLN A N 1
ATOM 746 C CA . GLN A 1 94 ? -14.263 4.678 3.679 1.00 91.94 94 GLN A CA 1
ATOM 747 C C . GLN A 1 94 ? -13.080 5.232 2.896 1.00 91.94 94 GLN A C 1
ATOM 749 O O . GLN A 1 94 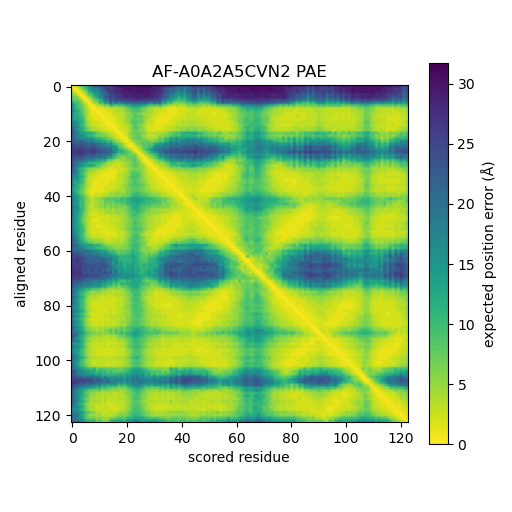? -12.882 4.901 1.728 1.00 91.94 94 GLN A O 1
ATOM 754 N N . ILE A 1 95 ? -12.300 6.085 3.549 1.00 94.56 95 ILE A N 1
ATOM 755 C CA . ILE A 1 95 ? -11.131 6.736 2.964 1.00 94.56 95 ILE A CA 1
ATOM 756 C C . ILE A 1 95 ? -9.906 6.294 3.757 1.00 94.56 95 ILE A C 1
ATOM 758 O O . ILE A 1 95 ? -9.892 6.408 4.982 1.00 94.56 95 ILE A O 1
ATOM 762 N N . TYR A 1 96 ? -8.877 5.801 3.074 1.00 94.44 96 TYR A N 1
ATOM 763 C CA . TYR A 1 96 ? -7.663 5.291 3.705 1.00 94.44 96 TYR A CA 1
ATOM 764 C C . TYR A 1 96 ? -6.430 5.963 3.106 1.00 94.44 96 TYR A C 1
ATOM 766 O O . TYR A 1 96 ? -5.860 5.427 2.155 1.00 94.44 96 TYR A O 1
ATOM 774 N N . PRO A 1 97 ? -5.988 7.121 3.617 1.00 95.69 97 PRO A N 1
ATOM 775 C CA . PRO A 1 97 ? -4.627 7.562 3.370 1.00 95.69 97 PRO A CA 1
ATOM 776 C C . PRO A 1 97 ? -3.643 6.532 3.926 1.00 95.69 97 PRO A C 1
ATOM 778 O O . PRO A 1 97 ? -3.825 6.006 5.033 1.00 95.69 97 PRO A O 1
ATOM 781 N N . PHE A 1 98 ? -2.608 6.241 3.148 1.00 94.81 98 PHE A N 1
ATOM 782 C CA . PHE A 1 98 ? -1.599 5.257 3.508 1.00 94.81 98 PHE A CA 1
ATOM 783 C C . PHE A 1 98 ? -0.209 5.666 3.034 1.00 94.81 98 PHE A C 1
ATOM 785 O O . PHE A 1 98 ? -0.036 6.436 2.087 1.00 94.81 98 PHE A O 1
ATOM 792 N N . VAL A 1 99 ? 0.777 5.062 3.684 1.00 95.19 99 VAL A N 1
ATOM 793 C CA . VAL A 1 99 ? 2.151 4.955 3.212 1.00 95.19 99 VAL A CA 1
ATOM 794 C C . VAL A 1 99 ? 2.521 3.477 3.156 1.00 95.19 99 VAL A C 1
ATOM 796 O O . VAL A 1 99 ? 2.206 2.705 4.065 1.00 95.19 99 VAL A O 1
ATOM 799 N N . ARG A 1 100 ? 3.177 3.069 2.075 1.00 92.62 100 ARG A N 1
ATOM 800 C CA . ARG A 1 100 ? 3.633 1.694 1.858 1.00 92.62 100 ARG A CA 1
ATOM 801 C C . ARG A 1 100 ? 5.030 1.691 1.271 1.00 92.62 100 ARG A C 1
ATOM 803 O O . ARG A 1 100 ? 5.438 2.647 0.612 1.00 92.62 100 ARG A O 1
ATOM 810 N N . ARG A 1 101 ? 5.746 0.595 1.484 1.00 91.44 101 ARG A N 1
ATOM 811 C CA . ARG A 1 101 ? 7.056 0.376 0.875 1.00 91.44 101 ARG A CA 1
ATOM 812 C C . ARG A 1 101 ? 7.028 -0.912 0.079 1.00 91.44 101 ARG A C 1
ATOM 814 O O . ARG A 1 101 ? 6.839 -1.972 0.653 1.00 91.44 101 ARG A O 1
ATOM 821 N N . TYR A 1 102 ? 7.198 -0.810 -1.224 1.00 88.94 102 TYR A N 1
ATOM 822 C CA . TYR A 1 102 ? 7.273 -1.957 -2.106 1.00 88.94 102 TYR A CA 1
ATOM 823 C C . TYR A 1 102 ? 8.660 -2.566 -2.088 1.00 88.94 102 TYR A C 1
ATOM 825 O O . TYR A 1 102 ? 9.656 -1.849 -2.180 1.00 88.94 102 TYR A O 1
ATOM 833 N N . TYR A 1 103 ? 8.679 -3.888 -1.995 1.00 89.88 103 TYR A N 1
ATOM 834 C CA . TYR A 1 103 ? 9.843 -4.726 -2.200 1.00 89.88 103 TYR A CA 1
ATOM 835 C C . TYR A 1 103 ? 9.546 -5.582 -3.427 1.00 89.88 103 TYR A C 1
ATOM 837 O O . TYR A 1 103 ? 8.731 -6.510 -3.353 1.00 89.88 103 TYR A O 1
ATOM 845 N N . ASP A 1 104 ? 10.139 -5.209 -4.561 1.00 83.56 104 ASP A N 1
ATOM 846 C CA . ASP A 1 104 ? 10.008 -5.962 -5.804 1.00 83.56 104 ASP A CA 1
ATOM 847 C C . ASP A 1 104 ? 10.656 -7.344 -5.640 1.00 83.56 104 ASP A C 1
ATOM 849 O O . ASP A 1 104 ? 11.814 -7.479 -5.242 1.00 83.56 104 ASP A O 1
ATOM 853 N N . THR A 1 105 ? 9.883 -8.388 -5.919 1.00 78.31 105 THR A N 1
ATOM 854 C CA . THR A 1 105 ? 10.353 -9.776 -5.833 1.00 78.31 105 THR A CA 1
ATOM 855 C C . THR A 1 105 ? 11.195 -10.185 -7.040 1.00 78.31 105 THR A C 1
ATOM 857 O O . THR A 1 105 ? 11.973 -11.134 -6.937 1.00 78.31 105 THR A O 1
ATOM 860 N N . ASN A 1 106 ? 11.094 -9.450 -8.152 1.00 71.94 106 ASN A N 1
ATOM 861 C CA . ASN A 1 106 ? 11.836 -9.697 -9.388 1.00 71.94 106 ASN A CA 1
ATOM 862 C C . ASN A 1 106 ? 13.117 -8.849 -9.503 1.00 71.94 106 ASN A C 1
ATOM 864 O O . ASN A 1 106 ? 13.943 -9.117 -10.375 1.00 71.94 106 ASN A O 1
ATOM 868 N N . SER A 1 107 ? 13.315 -7.855 -8.627 1.00 63.16 107 SER A N 1
ATOM 869 C CA . SER A 1 107 ? 14.501 -6.993 -8.623 1.00 63.16 107 SER A CA 1
ATOM 870 C C . SER A 1 107 ? 14.989 -6.703 -7.195 1.00 63.16 107 SER A C 1
ATOM 872 O O . SER A 1 107 ? 14.348 -5.944 -6.467 1.00 63.16 107 SER A O 1
ATOM 874 N N . PRO A 1 108 ? 16.151 -7.238 -6.768 1.00 51.34 108 PRO A N 1
ATOM 875 C CA . PRO A 1 108 ? 16.644 -7.095 -5.393 1.00 51.34 108 PRO A CA 1
ATOM 876 C C . PRO A 1 108 ? 17.029 -5.657 -4.990 1.00 51.34 108 PRO A C 1
ATOM 878 O O . PRO A 1 108 ? 17.273 -5.397 -3.812 1.00 51.34 108 PRO A O 1
ATOM 881 N N . THR A 1 109 ? 17.090 -4.716 -5.937 1.00 48.91 109 THR A N 1
ATOM 882 C CA . THR A 1 109 ? 17.433 -3.301 -5.704 1.00 48.91 109 THR A CA 1
ATOM 883 C C . THR A 1 109 ? 16.239 -2.345 -5.818 1.00 48.91 109 THR A C 1
ATOM 885 O O . THR A 1 109 ? 16.354 -1.188 -5.411 1.00 48.91 109 THR A O 1
ATOM 888 N N . GLY A 1 110 ? 15.087 -2.805 -6.320 1.00 61.09 110 GLY A N 1
ATOM 889 C CA . GLY A 1 110 ? 13.908 -1.978 -6.594 1.00 61.09 110 GLY A CA 1
ATOM 890 C C . GLY A 1 110 ? 12.996 -1.808 -5.380 1.00 61.09 110 GLY A C 1
ATOM 891 O O . GLY A 1 110 ? 11.967 -2.472 -5.276 1.00 61.09 110 GLY A O 1
ATOM 892 N N . ASN A 1 111 ? 13.356 -0.916 -4.453 1.00 77.38 111 ASN A N 1
ATOM 893 C CA . ASN A 1 111 ? 12.470 -0.537 -3.350 1.00 77.38 111 ASN A CA 1
ATOM 894 C C . ASN A 1 111 ? 11.830 0.826 -3.620 1.00 77.38 111 ASN A C 1
ATOM 896 O O . ASN A 1 111 ? 12.544 1.825 -3.697 1.00 77.38 111 ASN A O 1
ATOM 900 N N . ILE A 1 112 ? 10.499 0.887 -3.671 1.00 82.88 112 ILE A N 1
ATOM 901 C CA . ILE A 1 112 ? 9.755 2.131 -3.921 1.00 82.88 112 ILE A CA 1
ATOM 902 C C . ILE A 1 112 ? 8.864 2.446 -2.722 1.00 82.88 112 ILE A C 1
ATOM 904 O O . ILE A 1 112 ? 8.069 1.616 -2.280 1.00 82.88 112 ILE A O 1
ATOM 908 N N . SER A 1 113 ? 8.982 3.660 -2.189 1.00 87.44 113 SER A N 1
ATOM 909 C CA . SER A 1 113 ? 8.039 4.177 -1.195 1.00 87.44 113 SER A CA 1
ATOM 910 C C . SER A 1 113 ? 6.888 4.870 -1.910 1.00 87.44 113 SER A C 1
ATOM 912 O O . SER A 1 113 ? 7.111 5.727 -2.757 1.00 87.44 113 SER A O 1
ATOM 914 N N . ALA A 1 114 ? 5.662 4.524 -1.541 1.00 86.88 114 ALA A N 1
ATOM 915 C CA . ALA A 1 114 ? 4.453 5.079 -2.125 1.00 86.88 114 ALA A CA 1
ATOM 916 C C . ALA A 1 114 ? 3.559 5.660 -1.029 1.00 86.88 114 ALA A C 1
ATOM 918 O O . ALA A 1 114 ? 3.318 5.022 -0.001 1.00 86.88 114 ALA A O 1
ATOM 919 N N . TYR A 1 115 ? 3.038 6.856 -1.272 1.00 91.12 115 TYR A N 1
ATOM 920 C CA . TYR A 1 115 ? 1.938 7.442 -0.516 1.00 91.12 115 TYR A CA 1
ATOM 921 C C . TYR A 1 115 ? 0.692 7.447 -1.398 1.00 91.12 115 TYR A C 1
ATOM 923 O O . TYR A 1 115 ? 0.788 7.546 -2.621 1.00 91.12 115 TYR A O 1
ATOM 931 N N . GLY A 1 116 ? -0.483 7.296 -0.802 1.00 91.62 116 GLY A N 1
ATOM 932 C CA . GLY A 1 116 ? -1.703 7.241 -1.594 1.00 91.62 116 GLY A CA 1
ATOM 933 C C . GLY A 1 116 ? -2.971 7.234 -0.767 1.00 91.62 116 GLY A C 1
ATOM 934 O O . GLY A 1 116 ? -2.957 7.408 0.453 1.00 91.62 116 GLY A O 1
ATOM 935 N N . LEU A 1 117 ? -4.080 7.039 -1.473 1.00 93.38 117 LEU A N 1
ATOM 936 C CA . LEU A 1 117 ? -5.426 7.043 -0.928 1.00 93.38 117 LEU A CA 1
ATOM 937 C C . LEU A 1 117 ? -6.181 5.822 -1.456 1.00 93.38 117 LEU A 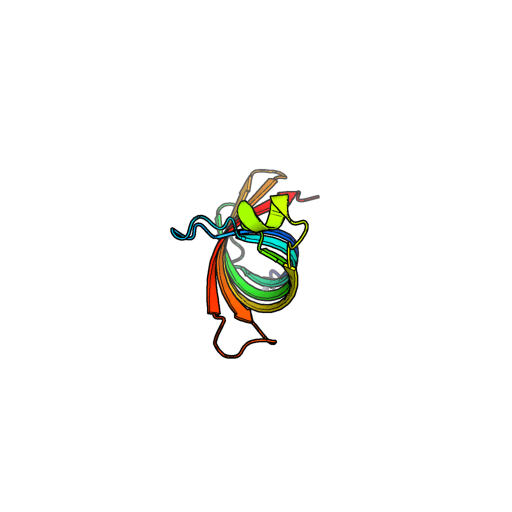C 1
ATOM 939 O O . LEU A 1 117 ? -6.283 5.644 -2.668 1.00 93.38 117 LEU A O 1
ATOM 943 N N . HIS A 1 118 ? -6.745 5.000 -0.571 1.00 92.62 118 HIS A N 1
ATOM 944 C CA . HIS A 1 118 ? -7.788 4.056 -0.975 1.00 92.62 118 HIS A CA 1
ATOM 945 C C . HIS A 1 118 ? -9.169 4.637 -0.699 1.00 92.62 118 HIS A C 1
ATOM 947 O O . HIS A 1 118 ? -9.400 5.254 0.343 1.00 92.62 118 HIS A O 1
ATOM 953 N N . LEU A 1 119 ? -10.093 4.375 -1.617 1.00 93.06 119 LEU A N 1
ATOM 954 C CA . LEU A 1 119 ? -11.510 4.673 -1.478 1.00 93.06 119 LEU A CA 1
ATOM 955 C C . LEU A 1 119 ? -12.274 3.352 -1.482 1.00 93.06 119 LEU A C 1
ATOM 957 O O . LEU A 1 119 ? -12.031 2.492 -2.326 1.00 93.06 119 LEU A O 1
ATOM 961 N N . GLY A 1 120 ? -13.175 3.186 -0.523 1.00 89.56 120 GLY A N 1
ATOM 962 C CA . GLY A 1 120 ? -14.004 1.998 -0.382 1.00 89.56 120 GLY A CA 1
ATOM 963 C C . GLY A 1 120 ? -15.445 2.358 -0.057 1.00 89.56 120 GLY A C 1
ATOM 964 O O . GLY A 1 120 ? -15.728 3.415 0.511 1.00 89.56 120 GLY A O 1
ATOM 965 N N . LEU A 1 121 ? -16.353 1.452 -0.408 1.00 87.44 121 LEU A N 1
ATOM 966 C CA . LEU A 1 121 ? -17.752 1.508 -0.008 1.00 87.44 121 LEU A CA 1
ATOM 967 C C . LEU A 1 121 ? -18.026 0.389 0.991 1.00 87.44 121 LEU A C 1
ATOM 969 O O . LEU A 1 121 ? -17.663 -0.766 0.766 1.00 87.44 121 LEU A O 1
ATOM 973 N N . LYS A 1 122 ? -18.660 0.755 2.099 1.00 76.75 122 LYS A N 1
ATOM 974 C CA . LYS A 1 122 ? -19.119 -0.159 3.133 1.00 76.75 122 LYS A CA 1
ATOM 975 C C . LYS A 1 122 ? -20.592 -0.466 2.883 1.00 76.75 122 LYS A C 1
ATOM 977 O O . LYS A 1 122 ? -21.413 0.451 2.899 1.00 76.75 122 LYS A O 1
ATOM 982 N N . TYR A 1 123 ? -20.884 -1.743 2.665 1.00 68.31 123 TYR A N 1
ATOM 983 C CA . TYR A 1 123 ? -22.233 -2.288 2.523 1.00 68.31 123 TYR A CA 1
ATOM 984 C C . TYR A 1 123 ? -22.649 -3.023 3.797 1.00 68.31 123 TYR A C 1
ATOM 986 O O . TYR A 1 123 ? -21.751 -3.591 4.468 1.00 68.31 123 TYR A O 1
#

Foldseek 3Di:
DDPPPPPQKDKDKDWDWDWDDDPPQKTKIKTWIKIKMKGWPPDDFKIKIKIKMKIWTWIFTDHPVCVVVVNTDIDIWIWIKIKIWIWGDDPQKIKTWIWIWTCTPVDNPDIDIDTDMDIDGHD

Mean predicted aligned error: 8.58 Å

Solvent-accessible surface area (backbone atoms only — not comparable to full-atom values): 6732 Å² total; per-residue (Å²): 134,86,82,76,77,72,76,39,64,52,75,48,78,42,82,46,77,49,76,52,92,51,94,80,76,38,60,38,40,34,46,33,42,34,44,32,46,33,41,39,76,75,48,78,47,67,24,49,33,42,33,42,32,43,36,42,34,39,38,43,48,42,39,77,72,26,60,80,67,72,59,58,49,76,43,84,45,47,28,42,28,51,35,42,37,40,35,38,48,59,88,50,40,34,40,30,48,36,42,35,43,38,41,36,74,88,38,99,80,51,67,48,78,47,74,52,73,47,79,47,77,60,131

Nearest PDB structures (foldseek):
  8bnz-assembly1_P  TM=3.067E-01  e=7.394E-01  Escherichia coli O157:H7
  6z9y-assembly2_B  TM=3.520E-01  e=7.143E+00  Pseudomonas aeruginosa PAO1
  7dsa-assembly1_B  TM=2.421E-01  e=2.724E+00  Gallus gallus
  4frt-assembly2_B  TM=3.011E-01  e=6.377E+00  Pseudomonas aeruginosa PAO1
  1izn-assembly1_B  TM=1.857E-01  e=2.298E+00  Gallus gallus

Radius of gyration: 17.55 Å; Cα contacts (8 Å, |Δi|>4): 285; chains: 1; bounding box: 40×26×64 Å

Sequence (123 aa):
MLLNAKRNFAVRLSHVLFFVDDPSEVNEFFEGFSISGYYHLGQKIINPYVGVGVFSGEIYNCSREDENRGLCDNKFVLAIYPEFGVAFNIGNVQIYPFVRRYYDTNSPTGNISAYGLHLGLKY

Secondary structure (DSSP, 8-state):
--------EEEEEEEEEEEE--TTS-EEEEEEEEEEEEEE---SSEEEEEEEEEEEEEEEEE-HHHHTTT-PEEEEEEEEEEEEEEEEEETTEEEEEEEEEEEESS-TT-EEEEEEEEEEE--